Protein AF-A0A5B8TIH0-F1 (afdb_monomer_lite)

InterPro domains:
  IPR001672 Phosphoglucose isomerase (PGI) [PS51463] (1-122)
  IPR046348 SIS domain superfamily [SSF53697] (33-117)

pLDDT: mean 84.72, std 10.92, range [38.34, 97.69]

Secondary structur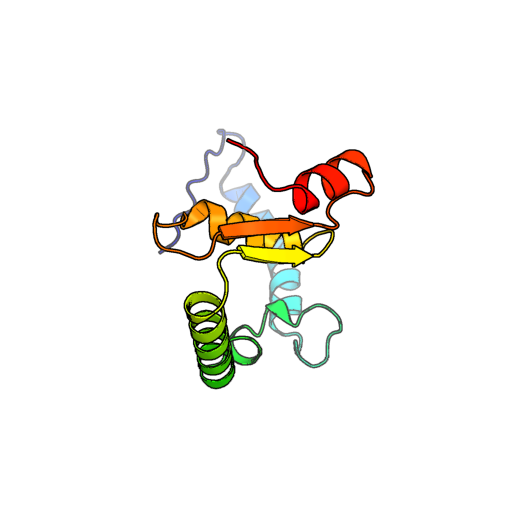e (DSSP, 8-state):
---------TTS-HHHHHHHHHHHHHHHHHHHHS-GGGSSS-GGG-HHHHT-HHHHHHHHHHHHHHHHH-SEEEEE--SHHHHHHHHHHHHH---TTS-EEEEESSS--HHHHHHHHH----

Radius of gyration: 21.69 Å; chains: 1; bounding box: 47×38×54 Å

Sequence (122 aa):
MLTVNLKTDSQFADTKFNTYQQTNLDSLHHVQAADPTNSADLGWLTVTEWADSMEQEHLKELAAKVQAYADVLVIIGVGGANQAARAVIEAFGQKHDQVQIIYAGTNLSPDYLSALTRGSSG

Organism: NCBI:txid1610

Structure (mmCIF, N/CA/C/O backbone):
data_AF-A0A5B8TIH0-F1
#
_entry.id   AF-A0A5B8TIH0-F1
#
loop_
_atom_site.group_PDB
_atom_site.id
_atom_site.type_symbol
_atom_site.label_atom_id
_atom_site.label_alt_id
_atom_site.label_comp_id
_atom_site.label_asym_id
_atom_site.label_entity_id
_atom_site.label_seq_id
_atom_site.pdbx_PDB_ins_code
_atom_site.Cartn_x
_atom_site.Cartn_y
_atom_site.Cartn_z
_atom_site.occupancy
_atom_site.B_iso_or_equiv
_atom_site.auth_seq_id
_atom_site.auth_comp_id
_atom_site.auth_asym_id
_atom_site.auth_atom_id
_atom_site.pdbx_PDB_model_num
ATOM 1 N N . MET A 1 1 ? -1.998 13.287 -16.057 1.00 64.19 1 MET A N 1
ATOM 2 C CA . MET A 1 1 ? -0.726 12.879 -16.689 1.00 64.19 1 MET A CA 1
ATOM 3 C C . MET A 1 1 ? 0.382 13.156 -15.689 1.00 64.19 1 MET A C 1
ATOM 5 O O . MET A 1 1 ? 0.430 14.273 -15.189 1.00 64.19 1 MET A O 1
ATOM 9 N N . LEU A 1 2 ? 1.181 12.152 -15.322 1.00 79.38 2 LEU A N 1
ATOM 10 C CA . LEU A 1 2 ? 2.345 12.360 -14.457 1.00 79.38 2 LEU A CA 1
ATOM 11 C C . LEU A 1 2 ? 3.427 13.078 -15.277 1.00 79.38 2 LEU A C 1
ATOM 13 O O . LEU A 1 2 ? 3.739 12.635 -16.380 1.00 79.38 2 LEU A O 1
ATOM 17 N N . THR A 1 3 ? 3.984 14.166 -14.750 1.00 84.94 3 THR A N 1
ATOM 18 C CA . THR A 1 3 ? 5.054 14.920 -15.417 1.00 84.94 3 THR A CA 1
ATOM 19 C C . THR A 1 3 ? 6.348 14.747 -14.640 1.00 84.94 3 THR A C 1
ATOM 21 O O . THR A 1 3 ? 6.413 15.085 -13.459 1.00 84.94 3 THR A O 1
ATOM 24 N N . VAL A 1 4 ? 7.385 14.244 -15.305 1.00 77.69 4 VAL A N 1
ATOM 25 C CA . VAL A 1 4 ? 8.727 14.127 -14.728 1.00 77.69 4 VAL A CA 1
ATOM 26 C C . VAL A 1 4 ? 9.552 15.324 -15.186 1.00 77.69 4 VAL A C 1
ATOM 28 O O . VAL A 1 4 ? 9.847 15.464 -16.368 1.00 77.69 4 VAL A O 1
ATOM 31 N N . ASN A 1 5 ? 9.923 16.191 -14.243 1.00 77.50 5 ASN A N 1
ATOM 32 C CA . ASN A 1 5 ? 10.796 17.333 -14.505 1.00 77.50 5 ASN A CA 1
ATOM 33 C C . ASN A 1 5 ? 12.218 16.987 -14.061 1.00 77.50 5 ASN A C 1
ATOM 35 O O . ASN A 1 5 ? 12.528 17.026 -12.868 1.00 77.50 5 ASN A O 1
ATOM 39 N N . LEU A 1 6 ? 13.080 16.634 -15.012 1.00 73.19 6 LEU A N 1
ATOM 40 C CA . LEU A 1 6 ? 14.478 16.333 -14.724 1.00 73.19 6 LEU A CA 1
ATOM 41 C C . LEU A 1 6 ? 15.251 17.640 -14.525 1.00 73.19 6 LEU A C 1
ATOM 43 O O . LEU A 1 6 ? 15.360 18.457 -15.435 1.00 73.19 6 LEU A O 1
ATOM 47 N N . LYS A 1 7 ? 15.814 17.834 -13.330 1.00 71.12 7 LYS A N 1
ATOM 48 C CA . LYS A 1 7 ? 16.843 18.854 -13.106 1.00 71.12 7 LYS A CA 1
ATOM 49 C C . LYS A 1 7 ? 18.191 18.252 -13.483 1.00 71.12 7 LYS A C 1
ATOM 51 O O . LYS A 1 7 ? 18.909 17.747 -12.626 1.00 71.12 7 LYS A O 1
ATOM 56 N N . THR A 1 8 ? 18.494 18.226 -14.774 1.00 66.62 8 THR A N 1
ATOM 57 C CA . THR A 1 8 ? 19.810 17.806 -15.258 1.00 66.62 8 THR A CA 1
ATOM 58 C C . THR A 1 8 ? 20.791 18.961 -15.104 1.00 66.62 8 THR A C 1
ATOM 60 O O . THR A 1 8 ? 20.568 20.035 -15.661 1.00 66.62 8 THR A O 1
ATOM 63 N N . ASP A 1 9 ? 21.897 18.743 -14.392 1.00 64.06 9 ASP A N 1
ATOM 64 C CA . ASP A 1 9 ? 23.079 19.585 -14.580 1.00 64.06 9 ASP A CA 1
ATOM 65 C C . ASP A 1 9 ? 23.560 19.453 -16.031 1.00 64.06 9 ASP A C 1
ATOM 67 O O . ASP A 1 9 ? 23.358 18.416 -16.670 1.00 64.06 9 ASP A O 1
ATOM 71 N N . SER A 1 10 ? 24.272 20.462 -16.535 1.00 59.69 10 SER A N 1
ATOM 72 C CA . SER A 1 10 ? 24.889 20.506 -17.877 1.00 59.69 10 SER A CA 1
ATOM 73 C C . SER A 1 10 ? 25.790 19.303 -18.228 1.00 59.69 10 SER A C 1
ATOM 75 O O . SER A 1 10 ? 26.277 19.188 -19.351 1.00 59.69 10 SER A O 1
ATOM 77 N N . GLN A 1 11 ? 26.010 18.388 -17.281 1.00 58.50 11 GLN A N 1
ATOM 78 C CA . GLN A 1 11 ? 26.765 17.144 -17.415 1.00 58.50 11 GLN A CA 1
ATOM 79 C C . GLN A 1 11 ? 25.944 15.951 -17.945 1.00 58.50 11 GLN A C 1
ATOM 81 O O . GLN A 1 11 ? 26.541 14.974 -18.429 1.00 58.50 11 GLN A O 1
ATOM 86 N N . PHE A 1 12 ? 24.608 16.013 -17.884 1.00 63.22 12 PHE A N 1
ATOM 87 C CA . PHE A 1 12 ? 23.702 15.016 -18.464 1.00 63.22 12 PHE A CA 1
ATOM 88 C C . PHE A 1 12 ? 23.271 15.470 -19.866 1.00 63.22 12 PHE A C 1
ATOM 90 O O . PHE A 1 12 ? 22.165 15.945 -20.084 1.00 63.22 12 PHE A O 1
ATOM 97 N N . ALA A 1 13 ? 24.199 15.385 -20.820 1.00 69.56 13 ALA A N 1
ATOM 98 C CA . ALA A 1 13 ? 23.908 15.668 -22.222 1.00 69.56 13 ALA A CA 1
ATOM 99 C C . ALA A 1 13 ? 22.892 14.653 -22.775 1.00 69.56 13 ALA A C 1
ATOM 101 O O . ALA A 1 13 ? 23.031 13.456 -22.504 1.00 69.56 13 ALA A O 1
ATOM 102 N N . ASP A 1 14 ? 21.949 15.106 -23.606 1.00 71.69 14 ASP A N 1
ATOM 103 C CA . ASP A 1 14 ? 20.929 14.268 -24.264 1.00 71.69 14 ASP A CA 1
ATOM 104 C C . ASP A 1 14 ? 21.530 13.012 -24.913 1.00 71.69 14 ASP A C 1
ATOM 106 O O . ASP A 1 14 ? 20.973 11.920 -24.835 1.00 71.69 14 ASP A O 1
ATOM 110 N N . THR A 1 15 ? 22.737 13.128 -25.473 1.00 76.12 15 THR A N 1
ATOM 111 C CA . THR A 1 15 ? 23.486 12.011 -26.062 1.00 76.12 15 THR A CA 1
ATOM 112 C C . THR A 1 15 ? 23.766 10.882 -25.065 1.00 76.12 15 THR A C 1
ATOM 114 O O . THR A 1 15 ? 23.645 9.717 -25.425 1.00 76.12 15 THR A O 1
ATOM 117 N N . LYS A 1 16 ? 24.112 11.188 -23.805 1.00 79.75 16 LYS A N 1
ATOM 118 C CA . LYS A 1 16 ? 24.366 10.161 -22.776 1.00 79.75 16 LYS A CA 1
ATOM 119 C C . LYS A 1 16 ? 23.082 9.437 -22.381 1.00 79.75 16 LYS A C 1
ATOM 121 O O . LYS A 1 16 ? 23.111 8.220 -22.214 1.00 79.75 16 LYS A O 1
ATOM 126 N N . PHE A 1 17 ? 21.976 10.171 -22.246 1.00 80.38 17 PHE A N 1
ATOM 127 C CA . PHE A 1 17 ? 20.667 9.585 -21.958 1.00 80.38 17 PHE A CA 1
ATOM 128 C C . PHE A 1 17 ? 20.203 8.688 -23.110 1.00 80.38 17 PHE A C 1
ATOM 130 O O . PHE A 1 17 ? 19.830 7.545 -22.870 1.00 80.38 17 PHE A O 1
ATOM 137 N N . ASN A 1 18 ? 20.326 9.155 -24.356 1.00 81.69 18 ASN A N 1
ATOM 138 C CA . ASN A 1 18 ? 19.958 8.383 -25.544 1.00 81.69 18 ASN A CA 1
ATOM 139 C C . ASN A 1 18 ? 20.774 7.088 -25.664 1.00 81.69 18 ASN A C 1
ATOM 141 O O . ASN A 1 18 ? 20.201 6.028 -25.905 1.00 81.69 18 ASN A O 1
ATOM 145 N N . THR A 1 19 ? 22.091 7.143 -25.436 1.00 85.56 19 THR A N 1
ATOM 146 C CA . THR A 1 19 ? 22.935 5.938 -25.416 1.00 85.56 19 THR A CA 1
ATOM 147 C C . THR A 1 19 ? 22.534 4.994 -24.283 1.00 85.56 19 THR A C 1
ATOM 149 O O . THR A 1 19 ? 22.410 3.794 -24.506 1.00 85.56 19 THR A O 1
ATOM 152 N N . TYR A 1 20 ? 22.289 5.510 -23.073 1.00 84.75 20 TYR A N 1
ATOM 153 C CA . TYR A 1 20 ? 21.830 4.688 -21.950 1.00 84.75 20 TYR A CA 1
ATOM 154 C C . TYR A 1 20 ? 20.489 4.012 -22.252 1.00 84.75 20 TYR A C 1
ATOM 156 O O . TYR A 1 20 ? 20.332 2.820 -21.990 1.00 84.75 20 TYR A O 1
ATOM 164 N N . GLN A 1 21 ? 19.543 4.751 -22.834 1.00 83.69 21 GLN A N 1
ATOM 165 C CA . GLN A 1 21 ? 18.251 4.220 -23.241 1.00 83.69 21 GLN A CA 1
ATOM 166 C C . GLN A 1 21 ? 18.434 3.094 -24.261 1.00 83.69 21 GLN A C 1
ATOM 168 O O . GLN A 1 21 ? 17.919 2.009 -24.030 1.00 83.69 21 GLN A O 1
ATOM 173 N N . GLN A 1 22 ? 19.202 3.308 -25.335 1.00 84.88 22 GLN A N 1
ATOM 174 C CA . GLN A 1 22 ? 19.435 2.283 -26.362 1.00 84.88 22 GLN A CA 1
ATOM 175 C C . GLN A 1 22 ? 20.053 1.003 -25.789 1.00 84.88 22 GLN A C 1
ATOM 177 O O . GLN A 1 22 ? 19.622 -0.086 -26.149 1.00 84.88 22 GLN A O 1
ATOM 182 N N . THR A 1 23 ? 21.007 1.118 -24.864 1.00 88.38 23 THR A N 1
ATOM 183 C CA . THR A 1 23 ? 21.673 -0.048 -24.263 1.00 88.38 23 THR A CA 1
ATOM 184 C C . THR A 1 23 ? 20.772 -0.845 -23.313 1.00 88.38 23 THR A C 1
ATOM 186 O O . THR A 1 23 ? 20.977 -2.043 -23.150 1.00 88.38 23 THR A O 1
ATOM 189 N N . ASN A 1 24 ? 19.796 -0.206 -22.656 1.00 89.75 24 ASN A N 1
ATOM 190 C CA . ASN A 1 24 ? 18.999 -0.840 -21.593 1.00 89.75 24 ASN A CA 1
ATOM 191 C C . ASN A 1 24 ? 17.537 -1.109 -21.978 1.00 89.75 24 ASN A C 1
ATOM 193 O O . ASN A 1 24 ? 16.818 -1.749 -21.209 1.00 89.75 24 ASN A O 1
ATOM 197 N N . LEU A 1 25 ? 17.087 -0.639 -23.145 1.00 89.38 25 LEU A N 1
ATOM 198 C CA . LEU A 1 25 ? 15.701 -0.800 -23.589 1.00 89.38 25 LEU A CA 1
ATOM 199 C C . LEU A 1 25 ? 15.310 -2.275 -23.730 1.00 89.38 25 LEU A C 1
ATOM 201 O O . LEU A 1 25 ? 14.195 -2.652 -23.381 1.00 89.38 25 LEU A O 1
ATOM 205 N N . ASP A 1 26 ? 16.246 -3.116 -24.167 1.00 89.62 26 ASP A N 1
ATOM 206 C CA . ASP A 1 26 ? 16.011 -4.551 -24.329 1.00 89.62 26 ASP A CA 1
ATOM 207 C C . ASP A 1 26 ? 15.664 -5.233 -23.000 1.00 89.62 26 ASP A C 1
ATOM 209 O O . ASP A 1 26 ? 14.768 -6.075 -22.955 1.00 89.62 26 ASP A O 1
ATOM 213 N N . SER A 1 27 ? 16.294 -4.820 -21.895 1.00 89.06 27 SER A N 1
ATOM 214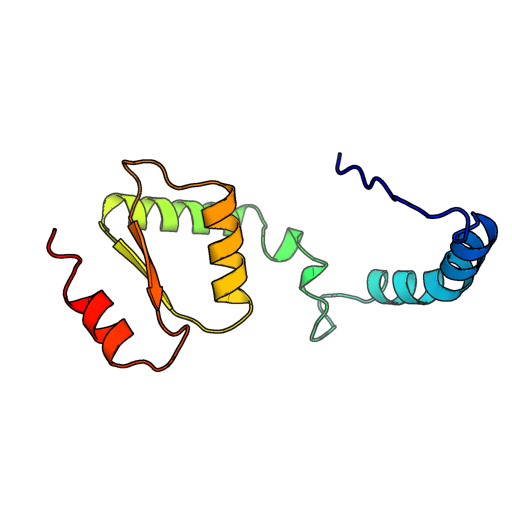 C CA . SER A 1 27 ? 15.974 -5.325 -20.554 1.00 89.06 27 SER A CA 1
ATOM 215 C C . SER A 1 27 ? 14.548 -4.964 -20.137 1.00 89.06 27 SER A C 1
ATOM 217 O O . SER A 1 27 ? 13.849 -5.784 -19.543 1.00 89.06 27 SER A O 1
ATOM 219 N N . LEU A 1 28 ? 14.094 -3.750 -20.470 1.00 87.62 28 LEU A N 1
ATOM 220 C CA . LEU A 1 28 ? 12.719 -3.326 -20.213 1.00 87.62 28 LEU A CA 1
ATOM 221 C C . LEU A 1 28 ? 11.730 -4.158 -21.038 1.00 87.62 28 LEU A C 1
ATOM 223 O O . LEU A 1 28 ? 10.774 -4.695 -20.481 1.00 87.62 28 LEU A O 1
ATOM 227 N N . HIS A 1 29 ? 11.980 -4.302 -22.341 1.00 88.62 29 HIS A N 1
ATOM 228 C CA . HIS A 1 29 ? 11.129 -5.100 -23.224 1.00 88.62 29 HIS A CA 1
ATOM 229 C C . HIS A 1 29 ? 11.066 -6.563 -22.788 1.00 88.62 29 HIS A C 1
ATOM 231 O O . HIS A 1 29 ? 9.998 -7.164 -22.837 1.00 88.62 29 HIS A O 1
ATOM 237 N N . HIS A 1 30 ? 12.179 -7.127 -22.317 1.00 88.19 30 HIS A N 1
ATOM 238 C CA . HIS A 1 30 ? 12.219 -8.490 -21.803 1.00 88.19 30 HIS A CA 1
ATOM 239 C C . HIS A 1 30 ? 11.273 -8.684 -20.611 1.00 88.19 30 HIS A C 1
ATOM 241 O O . HIS A 1 30 ? 10.488 -9.629 -20.603 1.00 88.19 30 HIS A O 1
ATOM 247 N N . VAL A 1 31 ? 11.295 -7.768 -19.637 1.00 88.19 31 VAL A N 1
ATOM 248 C CA . VAL A 1 31 ? 10.407 -7.829 -18.463 1.00 88.19 31 VAL A CA 1
ATOM 249 C C . VAL A 1 31 ? 8.944 -7.592 -18.848 1.00 88.19 31 VAL A C 1
ATOM 251 O O . VAL A 1 31 ? 8.064 -8.251 -18.311 1.00 88.19 31 VAL A O 1
ATOM 254 N N . GLN A 1 32 ? 8.672 -6.688 -19.791 1.00 85.56 32 GLN A N 1
ATOM 255 C CA . GLN A 1 32 ? 7.308 -6.392 -20.251 1.00 85.56 32 GLN A CA 1
ATOM 256 C C . GLN A 1 32 ? 6.696 -7.504 -21.112 1.00 85.56 32 GLN A C 1
ATOM 258 O O . GLN A 1 32 ? 5.478 -7.650 -21.136 1.00 85.56 32 GLN A O 1
ATOM 263 N N . ALA A 1 33 ? 7.525 -8.251 -21.843 1.00 85.50 33 ALA A N 1
ATOM 264 C CA . ALA A 1 33 ? 7.092 -9.373 -22.669 1.00 85.50 33 ALA A CA 1
ATOM 265 C C . ALA A 1 33 ? 6.988 -10.689 -21.884 1.00 85.50 33 ALA A C 1
ATOM 267 O O . ALA A 1 33 ? 6.397 -11.646 -22.385 1.00 85.50 33 ALA A O 1
ATOM 268 N N . ALA A 1 34 ? 7.581 -10.759 -20.688 1.00 82.44 34 ALA A N 1
ATOM 269 C CA . ALA A 1 34 ? 7.437 -11.909 -19.813 1.00 82.44 34 ALA A CA 1
ATOM 270 C C . ALA A 1 34 ? 5.968 -12.071 -19.407 1.00 82.44 34 ALA A C 1
ATOM 272 O O . ALA A 1 34 ? 5.295 -11.091 -19.096 1.00 82.44 34 ALA A O 1
ATOM 273 N N . ASP A 1 35 ? 5.483 -13.313 -19.395 1.00 79.19 35 ASP A N 1
ATOM 274 C CA . ASP A 1 35 ? 4.160 -13.627 -18.867 1.00 79.19 35 ASP A CA 1
ATOM 275 C C . ASP A 1 35 ? 4.170 -13.406 -17.345 1.00 79.19 35 ASP A C 1
ATOM 277 O O . ASP A 1 35 ? 4.841 -14.162 -16.627 1.00 79.19 35 ASP A O 1
ATOM 281 N N . PRO A 1 36 ? 3.447 -12.397 -16.825 1.00 71.19 36 PRO A N 1
ATOM 282 C CA . PRO A 1 36 ? 3.469 -12.096 -15.402 1.00 71.19 36 PRO A CA 1
ATOM 283 C C . PRO A 1 36 ? 2.901 -13.245 -14.566 1.00 71.19 36 PRO A C 1
ATOM 285 O O . PRO A 1 36 ? 3.346 -13.444 -13.438 1.00 71.19 36 PRO A O 1
ATOM 288 N N . THR A 1 37 ? 1.974 -14.026 -15.137 1.00 66.69 37 THR A N 1
ATOM 289 C CA . THR A 1 37 ? 1.278 -15.141 -14.471 1.00 66.69 37 THR A CA 1
ATOM 290 C C . THR A 1 37 ? 2.144 -16.398 -14.347 1.00 66.69 37 THR A C 1
ATOM 292 O O . THR A 1 37 ? 1.872 -17.267 -13.522 1.00 66.69 37 THR A O 1
ATOM 295 N N . ASN A 1 38 ? 3.230 -16.473 -15.123 1.00 68.38 38 ASN A N 1
ATOM 296 C CA . ASN A 1 38 ? 4.193 -17.577 -15.130 1.00 68.38 38 ASN A CA 1
ATOM 297 C C . ASN A 1 38 ? 5.558 -17.174 -14.532 1.00 68.38 38 ASN A C 1
ATOM 299 O O . ASN A 1 38 ? 6.550 -17.895 -14.636 1.00 68.38 38 ASN A O 1
ATOM 303 N N . SER A 1 39 ? 5.628 -15.999 -13.908 1.00 73.94 39 SER A N 1
ATOM 304 C CA . SER A 1 39 ? 6.815 -15.506 -13.213 1.00 73.94 39 SER A CA 1
ATOM 305 C C . SER A 1 39 ? 6.519 -15.386 -11.720 1.00 73.94 39 SER A C 1
ATOM 307 O O . SER A 1 39 ? 5.435 -14.956 -11.334 1.00 73.94 39 SER A O 1
ATOM 309 N N . ALA A 1 40 ? 7.479 -15.739 -10.866 1.00 75.69 40 ALA A N 1
ATOM 310 C CA . ALA A 1 40 ? 7.264 -15.697 -9.419 1.00 75.69 40 ALA A CA 1
ATOM 311 C C . ALA A 1 40 ? 7.077 -14.265 -8.872 1.00 75.69 40 ALA A C 1
ATOM 313 O O . ALA A 1 40 ? 6.405 -14.091 -7.860 1.00 75.69 40 ALA A O 1
ATOM 314 N N . ASP A 1 41 ? 7.626 -13.249 -9.556 1.00 84.56 41 ASP A N 1
ATOM 315 C CA . ASP A 1 41 ? 7.794 -11.900 -8.994 1.00 84.56 41 ASP A CA 1
ATOM 316 C C . ASP A 1 41 ? 7.284 -10.749 -9.890 1.00 84.56 41 ASP A C 1
ATOM 318 O O . ASP A 1 41 ? 7.423 -9.583 -9.514 1.00 84.56 41 ASP A O 1
ATOM 322 N N . LEU A 1 42 ? 6.692 -11.014 -11.067 1.00 88.81 42 LEU A N 1
ATOM 323 C CA . LEU A 1 42 ? 6.193 -9.946 -11.961 1.00 88.81 42 LEU A CA 1
ATOM 324 C C . LEU A 1 42 ? 4.681 -9.713 -11.885 1.00 88.81 42 LEU A C 1
ATOM 326 O O . LEU A 1 42 ? 4.163 -8.894 -12.641 1.00 88.81 42 LEU A O 1
ATOM 330 N N . GLY A 1 43 ? 3.970 -10.353 -10.952 1.00 84.75 43 GLY A N 1
ATOM 331 C CA . GLY A 1 43 ? 2.513 -10.203 -10.812 1.00 84.75 43 GLY A CA 1
ATOM 332 C C . GLY A 1 43 ? 2.032 -8.749 -10.661 1.00 84.75 43 GLY A C 1
ATOM 333 O O . GLY A 1 43 ? 0.920 -8.423 -11.065 1.00 84.75 43 GLY A O 1
ATOM 334 N N . TRP A 1 44 ? 2.889 -7.844 -10.172 1.00 86.38 44 TRP A N 1
ATOM 335 C CA . TRP A 1 44 ? 2.607 -6.406 -10.066 1.00 86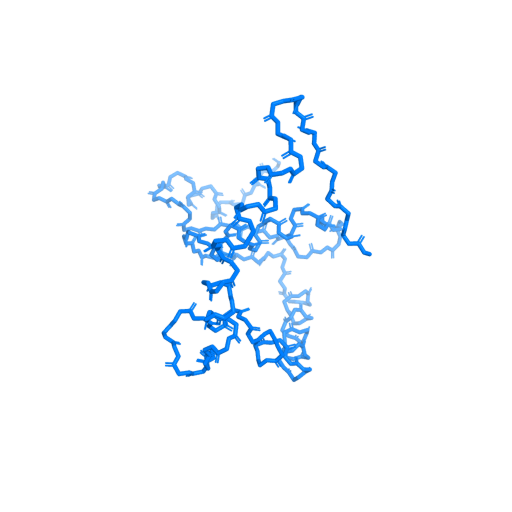.38 44 TRP A CA 1
ATOM 336 C C . TRP A 1 44 ? 2.398 -5.699 -11.419 1.00 86.38 44 TRP A C 1
ATOM 338 O O . TRP A 1 44 ? 1.843 -4.599 -11.442 1.00 86.38 44 TRP A O 1
ATOM 348 N N . LEU A 1 45 ? 2.811 -6.304 -12.541 1.00 86.94 45 LEU A N 1
ATOM 349 C CA . LEU A 1 45 ? 2.540 -5.793 -13.889 1.00 86.94 45 LEU A CA 1
ATOM 350 C C . LEU A 1 45 ? 1.071 -5.992 -14.305 1.00 86.94 45 LEU A C 1
ATOM 352 O O . LEU A 1 45 ? 0.559 -5.208 -15.106 1.00 86.94 45 LEU A O 1
ATOM 356 N N . THR A 1 46 ? 0.369 -6.978 -13.738 1.00 83.69 46 THR A N 1
ATOM 357 C CA . THR A 1 46 ? -1.019 -7.316 -14.102 1.00 83.69 46 THR A CA 1
ATOM 358 C C . THR A 1 46 ? -2.026 -6.690 -13.140 1.00 83.69 46 THR A C 1
ATOM 360 O O . THR A 1 46 ? -2.787 -7.369 -12.457 1.00 83.69 46 THR A O 1
ATOM 363 N N . VAL A 1 47 ? -2.074 -5.358 -13.084 1.00 82.56 47 VAL A N 1
ATOM 364 C CA . VAL A 1 47 ? -2.994 -4.639 -12.175 1.00 82.56 47 VAL A CA 1
ATOM 365 C C . VAL A 1 47 ? -4.464 -5.007 -12.421 1.00 82.56 47 VAL A C 1
ATOM 367 O O . VAL A 1 47 ? -5.252 -5.046 -11.484 1.00 82.56 47 VAL A O 1
ATOM 370 N N . THR A 1 48 ? -4.843 -5.314 -13.663 1.00 83.44 48 THR A N 1
ATOM 371 C CA . THR A 1 48 ? -6.220 -5.693 -14.018 1.00 83.44 48 THR A CA 1
ATOM 372 C C . THR A 1 48 ? -6.666 -7.032 -13.447 1.00 83.44 48 THR A C 1
ATOM 374 O O . THR A 1 48 ? -7.864 -7.254 -13.378 1.00 83.44 48 THR A O 1
ATOM 377 N N . GLU A 1 49 ? -5.740 -7.916 -13.078 1.00 81.50 49 GLU A N 1
ATOM 378 C CA . GLU A 1 49 ? -6.051 -9.201 -12.438 1.00 81.50 49 GLU A CA 1
ATOM 379 C C . GLU A 1 49 ? -6.278 -9.013 -10.935 1.00 81.50 49 GLU A C 1
ATOM 381 O O . GLU A 1 49 ? -7.248 -9.514 -10.382 1.00 81.50 49 GLU A O 1
ATOM 386 N N . TRP A 1 50 ? -5.421 -8.223 -10.283 1.00 82.19 50 TRP A N 1
ATOM 387 C CA . TRP A 1 50 ? -5.450 -8.039 -8.826 1.00 82.19 50 TRP A CA 1
ATOM 388 C C . TRP A 1 50 ? -6.367 -6.912 -8.345 1.00 82.19 50 TRP A C 1
ATOM 390 O O . TRP A 1 50 ? -6.671 -6.820 -7.160 1.00 82.19 50 TRP A O 1
ATOM 400 N N . ALA A 1 51 ? -6.776 -6.020 -9.244 1.00 86.12 51 ALA A N 1
ATOM 401 C CA . ALA A 1 51 ? -7.674 -4.907 -8.963 1.00 86.12 51 ALA A CA 1
ATOM 402 C C . ALA A 1 51 ? -8.795 -4.856 -10.004 1.00 86.12 51 ALA A C 1
ATOM 404 O O . ALA A 1 51 ? -9.138 -3.783 -10.514 1.00 86.12 51 ALA A O 1
ATOM 405 N N . ASP A 1 52 ? -9.354 -6.016 -10.346 1.00 91.56 52 ASP A N 1
ATOM 406 C CA . ASP A 1 52 ? -10.543 -6.081 -11.185 1.00 91.56 52 ASP A CA 1
ATOM 407 C C . ASP A 1 52 ? -11.769 -5.462 -10.481 1.00 91.56 52 ASP A C 1
ATOM 409 O O . ASP A 1 52 ? -11.730 -5.036 -9.322 1.00 91.56 52 ASP A O 1
ATOM 413 N N . SER A 1 53 ? -12.884 -5.357 -11.201 1.00 92.69 53 SER A N 1
ATOM 414 C CA . SER A 1 53 ? -14.102 -4.759 -10.653 1.00 92.69 53 SER A CA 1
ATOM 415 C C . SER A 1 53 ? -14.720 -5.568 -9.511 1.00 92.69 53 SER A C 1
ATOM 417 O O . SER A 1 53 ? -15.318 -4.965 -8.623 1.00 92.69 53 SER A O 1
ATOM 419 N N . MET A 1 54 ? -14.593 -6.897 -9.541 1.00 93.44 54 MET A N 1
ATOM 420 C CA . MET A 1 54 ? -15.163 -7.792 -8.534 1.00 93.44 54 MET A CA 1
ATOM 421 C C . MET A 1 54 ? -14.414 -7.640 -7.211 1.00 93.44 54 MET A C 1
ATOM 423 O O . MET A 1 54 ? -15.039 -7.428 -6.173 1.00 93.44 54 MET A O 1
ATOM 427 N N . GLU A 1 55 ? -13.084 -7.656 -7.255 1.00 92.75 55 GLU A N 1
ATOM 428 C CA . GLU A 1 55 ? -12.237 -7.463 -6.081 1.00 92.75 55 GLU A CA 1
ATOM 429 C C . GLU A 1 55 ? -12.401 -6.048 -5.516 1.00 92.75 55 GLU A C 1
ATOM 431 O O . GLU A 1 55 ? -12.545 -5.854 -4.309 1.00 92.75 55 GLU A O 1
ATOM 436 N N . GLN A 1 56 ? -12.489 -5.033 -6.381 1.00 93.44 56 GLN A N 1
ATOM 437 C CA . GLN A 1 56 ? -12.778 -3.669 -5.934 1.00 93.44 56 GLN A CA 1
ATOM 438 C C . GLN A 1 56 ? -14.137 -3.546 -5.235 1.00 93.44 56 GLN A C 1
ATOM 440 O O . GLN A 1 56 ? -14.256 -2.788 -4.269 1.00 93.44 56 GLN A O 1
ATOM 445 N N . GLU A 1 57 ? -15.174 -4.219 -5.733 1.00 96.44 57 GLU A N 1
ATOM 446 C CA . GLU A 1 57 ? -16.497 -4.223 -5.105 1.00 96.44 57 GLU A CA 1
ATOM 447 C C . GLU A 1 57 ? -16.453 -4.940 -3.753 1.00 96.44 57 GLU A C 1
ATOM 449 O O . GLU A 1 57 ? -16.886 -4.373 -2.747 1.00 96.44 57 GLU A O 1
ATOM 454 N N . HIS A 1 58 ? -15.804 -6.102 -3.694 1.00 95.75 58 HIS A N 1
ATOM 455 C CA . HIS A 1 58 ? -15.593 -6.848 -2.458 1.00 95.75 58 HIS A CA 1
ATOM 456 C C . HIS A 1 58 ? -14.877 -6.017 -1.377 1.00 95.75 58 HIS A C 1
ATOM 458 O O . HIS A 1 58 ? -15.348 -5.919 -0.237 1.00 95.75 58 HIS A O 1
ATOM 464 N N . LEU A 1 59 ? -13.778 -5.344 -1.733 1.00 95.31 59 LEU A N 1
ATOM 465 C CA . LEU A 1 59 ? -13.032 -4.477 -0.816 1.00 95.31 59 LEU A CA 1
ATOM 466 C C . LEU A 1 59 ? -13.861 -3.272 -0.347 1.00 95.31 59 LEU A C 1
ATOM 468 O O . LEU A 1 59 ? -13.763 -2.876 0.818 1.00 95.31 59 LEU A O 1
ATOM 472 N N . LYS A 1 60 ? -14.711 -2.701 -1.211 1.00 95.69 60 LYS A N 1
ATOM 473 C CA . LYS A 1 60 ? -15.631 -1.612 -0.830 1.00 95.69 60 LYS A CA 1
ATOM 474 C C . LYS A 1 60 ? -16.690 -2.084 0.161 1.00 95.69 60 LYS A C 1
ATOM 476 O O . LYS A 1 60 ? -16.973 -1.366 1.120 1.00 95.69 60 LYS A O 1
ATOM 481 N N . GLU A 1 61 ? -17.248 -3.277 -0.025 1.00 97.69 61 GLU A N 1
ATOM 482 C CA . GLU A 1 61 ? -18.205 -3.857 0.921 1.00 97.69 61 GLU A CA 1
ATOM 483 C C . GLU A 1 61 ? -17.572 -4.116 2.291 1.00 97.69 61 GLU A C 1
ATOM 485 O O . GLU A 1 61 ? -18.172 -3.809 3.324 1.00 97.69 61 GLU A O 1
ATOM 490 N N . LEU A 1 62 ? -16.349 -4.652 2.319 1.00 96.88 62 LEU A N 1
ATOM 491 C CA . LEU A 1 62 ? -15.596 -4.839 3.560 1.00 96.88 62 LEU A CA 1
ATOM 492 C C . LEU A 1 62 ? -15.305 -3.504 4.244 1.00 96.88 62 LEU A C 1
ATOM 494 O O . LEU A 1 62 ? -15.532 -3.377 5.447 1.00 96.88 62 LEU A O 1
ATOM 498 N N . ALA A 1 63 ? -14.873 -2.494 3.488 1.00 94.06 63 ALA A N 1
ATOM 499 C CA . ALA A 1 63 ? -14.644 -1.158 4.023 1.00 94.06 63 ALA A CA 1
ATOM 500 C C . ALA A 1 63 ? -15.927 -0.562 4.626 1.00 94.06 63 ALA A C 1
ATOM 502 O O . ALA A 1 63 ? -15.882 -0.024 5.730 1.00 94.06 63 ALA A O 1
ATOM 503 N N . ALA A 1 64 ? -17.076 -0.708 3.958 1.00 95.31 64 ALA A N 1
ATOM 504 C CA . ALA A 1 64 ? -18.365 -0.249 4.477 1.00 95.31 64 ALA A CA 1
ATOM 505 C C . ALA A 1 64 ? -18.754 -0.965 5.780 1.00 95.31 64 ALA A C 1
ATOM 507 O O . ALA A 1 64 ? -19.205 -0.317 6.723 1.00 95.31 64 ALA A O 1
ATOM 508 N N . LYS A 1 65 ? -18.526 -2.282 5.868 1.00 96.94 65 LYS A N 1
ATOM 509 C CA . LYS A 1 65 ? -18.740 -3.048 7.107 1.00 96.94 65 LYS A CA 1
ATOM 510 C C . LYS A 1 65 ? -17.833 -2.552 8.233 1.00 96.94 65 LYS A C 1
ATOM 512 O O . LYS A 1 65 ? -18.321 -2.308 9.329 1.00 96.94 65 LYS A O 1
ATOM 517 N N . VAL A 1 66 ? -16.540 -2.356 7.975 1.00 95.69 66 VAL A N 1
ATOM 518 C CA . VAL A 1 66 ? -15.603 -1.843 8.989 1.00 95.69 66 VAL A CA 1
ATOM 519 C C . VAL A 1 66 ? -16.041 -0.463 9.482 1.00 95.69 66 VAL A C 1
ATOM 521 O O . VAL A 1 66 ? -16.129 -0.261 10.685 1.00 95.69 66 VAL A O 1
ATOM 524 N N . GLN A 1 67 ? -16.401 0.452 8.580 1.00 93.44 67 GLN A N 1
ATOM 525 C CA . GLN A 1 67 ? -16.867 1.794 8.954 1.00 93.44 67 GLN A CA 1
ATOM 526 C C . GLN A 1 67 ? -18.180 1.774 9.755 1.00 93.44 67 GLN A C 1
ATOM 528 O O . GLN A 1 67 ? -18.396 2.644 10.589 1.00 93.44 67 GLN A O 1
ATOM 533 N N . ALA A 1 68 ? -19.065 0.803 9.510 1.00 95.06 68 ALA A N 1
ATOM 534 C CA . ALA A 1 68 ? -20.346 0.703 10.209 1.00 95.06 68 ALA A CA 1
ATOM 535 C C . ALA A 1 68 ? -20.234 0.116 11.626 1.00 95.06 68 ALA A C 1
ATOM 537 O O . ALA A 1 68 ? -21.103 0.379 12.457 1.00 95.06 68 ALA A O 1
ATOM 538 N N . TYR A 1 69 ? -19.213 -0.706 11.889 1.00 95.56 69 TYR A N 1
ATOM 539 C CA . TYR A 1 69 ? -19.138 -1.519 13.110 1.00 95.56 69 TYR A CA 1
ATOM 540 C C . TYR A 1 69 ? -17.880 -1.305 13.956 1.00 95.56 69 TYR A C 1
ATOM 542 O O . TYR A 1 69 ? -17.819 -1.850 15.058 1.00 95.56 69 TYR A O 1
ATOM 550 N N . ALA A 1 70 ? -16.877 -0.568 13.475 1.00 95.06 70 ALA A N 1
ATOM 551 C CA . ALA A 1 70 ? -15.620 -0.375 14.187 1.00 95.06 70 ALA A CA 1
ATOM 552 C C . ALA A 1 70 ? -15.327 1.105 14.443 1.00 95.06 70 ALA A C 1
ATOM 554 O O . ALA A 1 70 ? -15.366 1.922 13.527 1.00 95.06 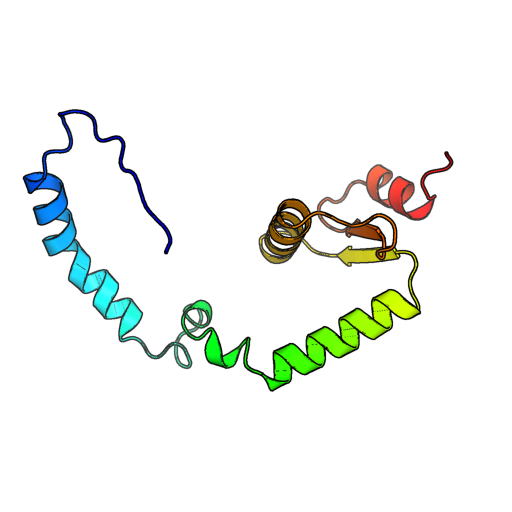70 ALA A O 1
ATOM 555 N N . ASP A 1 71 ? -14.925 1.414 15.676 1.00 92.50 71 ASP A N 1
ATOM 556 C CA . ASP A 1 71 ? -14.314 2.702 16.021 1.00 92.50 71 ASP A CA 1
ATOM 557 C C . ASP A 1 71 ? -12.840 2.754 15.582 1.00 92.50 71 ASP A C 1
ATOM 559 O O . ASP A 1 71 ? -12.317 3.804 15.209 1.00 92.50 71 ASP A O 1
ATOM 563 N N . VAL A 1 72 ? -12.167 1.594 15.591 1.00 93.19 72 VAL A N 1
ATOM 564 C CA . VAL A 1 72 ? -10.736 1.449 15.296 1.00 93.19 72 VAL A CA 1
ATOM 565 C C . VAL A 1 72 ? -10.479 0.247 14.381 1.00 93.19 72 VAL A C 1
ATOM 567 O O . VAL A 1 72 ? -10.961 -0.856 14.636 1.00 93.19 72 VAL A O 1
ATOM 570 N N . LEU A 1 73 ? -9.647 0.437 13.353 1.00 94.06 73 LEU A N 1
ATOM 571 C CA . LEU A 1 73 ? -9.081 -0.604 12.496 1.00 94.06 73 LEU A CA 1
ATOM 572 C C . LEU A 1 73 ? -7.575 -0.738 12.767 1.00 94.06 73 LEU A C 1
ATOM 574 O O . LEU A 1 73 ? -6.817 0.221 12.618 1.00 94.06 73 LEU A O 1
ATOM 578 N N . VAL A 1 74 ? -7.129 -1.945 13.121 1.00 93.19 74 VAL A N 1
ATOM 579 C CA . VAL A 1 74 ? -5.713 -2.243 13.387 1.00 93.19 74 VAL A CA 1
ATOM 580 C C . VAL A 1 74 ? -5.078 -2.939 12.185 1.00 93.19 74 VAL A C 1
ATOM 582 O O . VAL A 1 74 ? -5.442 -4.067 11.856 1.00 93.19 74 VAL A O 1
ATOM 585 N N . ILE A 1 75 ? -4.090 -2.304 11.558 1.00 93.50 75 ILE A N 1
ATOM 586 C CA . ILE A 1 75 ? -3.287 -2.903 10.485 1.00 93.50 75 ILE A CA 1
ATOM 587 C C . ILE A 1 75 ? -2.049 -3.557 11.103 1.00 93.50 75 ILE A C 1
ATOM 589 O O . ILE A 1 75 ? -1.152 -2.871 11.598 1.00 93.50 75 ILE A O 1
ATOM 593 N N . ILE A 1 76 ? -1.984 -4.889 11.060 1.00 92.56 76 ILE A N 1
ATOM 594 C CA . ILE A 1 76 ? -0.890 -5.676 11.644 1.00 92.56 76 ILE A CA 1
ATOM 595 C C . ILE A 1 76 ? 0.043 -6.164 10.536 1.00 92.56 76 ILE A C 1
ATOM 597 O O . ILE A 1 76 ? -0.376 -6.917 9.661 1.00 92.56 76 ILE A O 1
ATOM 601 N N . GLY A 1 77 ? 1.316 -5.770 10.575 1.00 89.75 77 GLY A N 1
ATOM 602 C CA . GLY A 1 77 ? 2.313 -6.294 9.640 1.00 89.75 77 GLY A CA 1
ATOM 603 C C . GLY A 1 77 ? 3.650 -5.560 9.662 1.00 89.75 77 GLY A C 1
ATOM 604 O O . GLY A 1 77 ? 3.754 -4.440 10.158 1.00 89.75 77 GLY A O 1
ATOM 605 N N . VAL A 1 78 ? 4.666 -6.195 9.075 1.00 90.06 78 VAL A N 1
ATOM 606 C CA . VAL A 1 78 ? 6.006 -5.629 8.849 1.00 90.06 78 VAL A CA 1
ATOM 607 C C . VAL A 1 78 ? 6.287 -5.465 7.358 1.00 90.06 78 VAL A C 1
ATOM 609 O O . VAL A 1 78 ? 5.769 -6.211 6.529 1.00 90.06 78 VAL A O 1
ATOM 612 N N . GLY A 1 79 ? 7.151 -4.510 7.012 1.00 87.75 79 GLY A N 1
ATOM 613 C CA . GLY A 1 79 ? 7.666 -4.354 5.651 1.00 87.75 79 GLY A CA 1
ATOM 614 C C . GLY A 1 79 ? 6.702 -3.661 4.683 1.00 87.75 79 GLY A C 1
ATOM 615 O O . GLY A 1 79 ? 5.928 -2.784 5.069 1.00 87.75 79 GLY A O 1
ATOM 616 N N . GLY A 1 80 ? 6.800 -4.030 3.401 1.00 88.06 80 GLY A N 1
ATOM 617 C CA . GLY A 1 80 ? 6.189 -3.297 2.288 1.00 88.06 80 GLY A CA 1
ATOM 618 C C . GLY A 1 80 ? 4.674 -3.126 2.398 1.00 88.06 80 GLY A C 1
ATOM 619 O O . GLY A 1 80 ? 4.181 -2.035 2.142 1.00 88.06 80 GLY A O 1
ATOM 620 N N . ALA A 1 81 ? 3.944 -4.148 2.852 1.00 84.69 81 ALA A N 1
ATOM 621 C CA . ALA A 1 81 ? 2.485 -4.083 2.969 1.00 84.69 81 ALA A CA 1
ATOM 622 C C . ALA A 1 81 ? 2.016 -3.019 3.980 1.00 84.69 81 ALA A C 1
ATOM 624 O O . ALA A 1 81 ? 1.118 -2.233 3.681 1.00 84.69 81 ALA A O 1
ATOM 625 N N . ASN A 1 82 ? 2.658 -2.945 5.154 1.00 89.12 82 ASN A N 1
ATOM 626 C CA . ASN A 1 82 ? 2.312 -1.960 6.184 1.00 89.12 82 ASN A CA 1
ATOM 627 C C . ASN A 1 82 ? 2.655 -0.534 5.723 1.00 89.12 82 ASN A C 1
ATOM 629 O O . ASN A 1 82 ? 1.827 0.370 5.819 1.00 89.12 82 ASN A O 1
ATOM 633 N N . GLN A 1 83 ? 3.844 -0.356 5.139 1.00 90.88 83 GLN A N 1
ATOM 634 C CA . GLN A 1 83 ? 4.311 0.951 4.676 1.00 90.88 83 GLN A CA 1
ATOM 635 C C . GLN A 1 83 ? 3.529 1.459 3.460 1.00 90.88 83 GLN A C 1
ATOM 637 O O . GLN A 1 83 ? 3.255 2.653 3.380 1.00 90.88 83 GLN A O 1
ATOM 642 N N . ALA A 1 84 ? 3.130 0.574 2.542 1.00 91.44 84 ALA A N 1
ATOM 643 C CA . ALA A 1 84 ? 2.303 0.935 1.395 1.00 91.44 84 ALA A CA 1
ATOM 644 C C . ALA A 1 84 ? 0.906 1.391 1.835 1.00 91.44 84 ALA A C 1
ATOM 646 O O . ALA A 1 84 ? 0.467 2.468 1.433 1.00 91.44 84 ALA A O 1
ATOM 647 N N . ALA A 1 85 ? 0.241 0.626 2.711 1.00 92.00 85 ALA A N 1
ATOM 648 C CA . ALA A 1 85 ? -1.053 1.018 3.267 1.00 92.00 85 ALA A CA 1
ATOM 649 C C . ALA A 1 85 ? -0.957 2.374 3.980 1.00 92.00 85 ALA A C 1
ATOM 651 O O . ALA A 1 85 ? -1.744 3.281 3.707 1.00 92.00 85 ALA A O 1
ATOM 652 N N . ARG A 1 86 ? 0.065 2.542 4.827 1.00 92.56 86 ARG A N 1
ATOM 653 C CA . ARG A 1 86 ? 0.309 3.782 5.562 1.00 92.56 86 ARG A CA 1
ATOM 654 C C . ARG A 1 86 ? 0.534 4.982 4.646 1.00 92.56 86 ARG A C 1
ATOM 656 O O . ARG A 1 86 ? -0.112 6.005 4.840 1.00 92.56 86 ARG A O 1
ATOM 663 N N . ALA A 1 87 ? 1.394 4.853 3.637 1.00 94.12 87 ALA A N 1
ATOM 664 C CA . ALA A 1 87 ? 1.694 5.938 2.704 1.00 94.12 87 ALA A CA 1
ATOM 665 C C . ALA A 1 87 ? 0.447 6.405 1.939 1.00 94.12 87 ALA A C 1
ATOM 667 O O . ALA A 1 87 ? 0.235 7.605 1.774 1.00 94.12 87 ALA A O 1
ATOM 668 N N . VAL A 1 88 ? -0.400 5.467 1.506 1.00 93.62 88 VAL A N 1
ATOM 669 C CA . VAL A 1 88 ? -1.654 5.782 0.808 1.00 93.62 88 VAL A CA 1
ATOM 670 C C . VAL A 1 88 ? -2.646 6.475 1.745 1.00 93.62 88 VAL A C 1
ATOM 672 O O . VAL A 1 88 ? -3.212 7.505 1.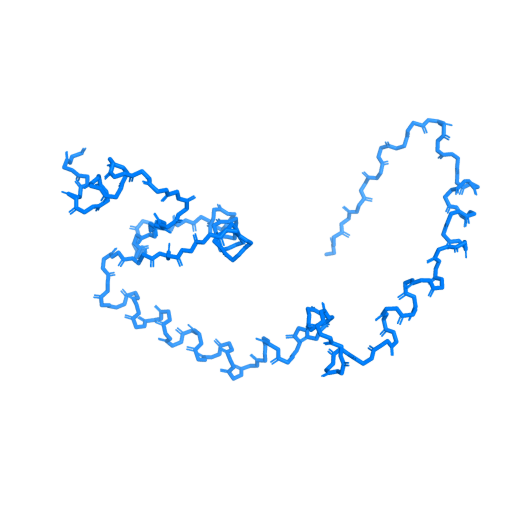380 1.00 93.62 88 VAL A O 1
ATOM 675 N N . ILE A 1 89 ? -2.833 5.950 2.958 1.00 92.44 89 ILE A N 1
ATOM 676 C CA . ILE A 1 89 ? -3.746 6.531 3.954 1.00 92.44 89 ILE A CA 1
ATOM 677 C C . ILE A 1 89 ? -3.299 7.944 4.349 1.00 92.44 89 ILE A C 1
ATOM 679 O O . ILE A 1 89 ? -4.124 8.855 4.385 1.00 92.44 89 ILE A O 1
ATOM 683 N N . GLU A 1 90 ? -2.005 8.154 4.600 1.00 91.50 90 GLU A N 1
ATOM 684 C CA . GLU A 1 90 ? -1.451 9.470 4.941 1.00 91.50 90 GLU A CA 1
ATOM 685 C C . GLU A 1 90 ? -1.580 10.469 3.779 1.00 91.50 90 GLU A C 1
ATOM 687 O O . GLU A 1 90 ? -1.906 11.632 4.013 1.00 91.50 90 GLU A O 1
ATOM 692 N N . ALA A 1 91 ? -1.387 10.028 2.530 1.00 94.25 91 ALA A N 1
ATOM 693 C CA . ALA A 1 91 ? -1.501 10.890 1.353 1.00 94.25 91 ALA A CA 1
ATOM 694 C C . ALA A 1 91 ? -2.939 11.368 1.089 1.00 94.25 91 ALA A C 1
ATOM 696 O O . ALA A 1 91 ? -3.135 12.511 0.674 1.00 94.25 91 ALA A O 1
ATOM 697 N N . PHE A 1 92 ? -3.941 10.513 1.318 1.00 89.94 92 PHE A N 1
ATOM 698 C CA . PHE A 1 92 ? -5.352 10.889 1.165 1.00 89.94 92 PHE A CA 1
ATOM 699 C C . PHE A 1 92 ? -5.931 11.590 2.402 1.00 89.94 92 PHE A C 1
ATOM 701 O O . PHE A 1 92 ? -6.884 12.361 2.269 1.00 89.94 92 PHE A O 1
ATOM 708 N N . GLY A 1 93 ? -5.338 11.362 3.576 1.00 85.25 93 GLY A N 1
ATOM 709 C CA . GLY A 1 93 ? -5.784 11.899 4.858 1.00 85.25 93 GLY A CA 1
ATOM 710 C C . GLY A 1 93 ? -7.060 11.229 5.382 1.00 85.25 93 GLY A C 1
ATOM 711 O O . GLY A 1 93 ? -7.899 10.747 4.620 1.00 85.25 93 GLY A O 1
ATOM 712 N N . GLN A 1 94 ? -7.225 11.217 6.708 1.00 82.81 94 GLN A N 1
ATOM 713 C CA . GLN A 1 94 ? -8.464 10.763 7.345 1.00 82.81 94 GLN A CA 1
ATOM 714 C C . GLN A 1 94 ? -9.407 11.942 7.607 1.00 82.81 94 GLN A C 1
ATOM 716 O O . GLN A 1 94 ? -8.983 13.018 8.031 1.00 82.81 94 GLN A O 1
ATOM 721 N N . LYS A 1 95 ? -10.703 11.736 7.363 1.00 81.69 95 LYS A N 1
ATOM 722 C CA . LYS A 1 95 ? -11.764 12.664 7.783 1.00 81.69 95 LYS A CA 1
ATOM 723 C C . LYS A 1 95 ? -12.149 12.385 9.236 1.00 81.69 95 LYS A C 1
ATOM 725 O O . LYS A 1 95 ? -11.998 11.267 9.709 1.00 81.69 95 LYS A O 1
ATOM 730 N N . HIS A 1 96 ? -12.695 13.398 9.907 1.00 71.88 96 HIS A N 1
ATOM 731 C CA . HIS A 1 96 ? -13.017 13.350 11.337 1.00 71.88 96 HIS A CA 1
ATOM 732 C C . HIS A 1 96 ? -14.014 12.236 11.724 1.00 71.88 96 HIS A C 1
ATOM 734 O O . HIS A 1 96 ? -13.958 11.741 12.842 1.00 71.88 96 HIS A O 1
ATOM 740 N N . ASP A 1 97 ? -14.875 11.807 10.794 1.00 80.50 97 ASP A N 1
ATOM 741 C CA . ASP A 1 97 ? -15.919 10.795 11.035 1.00 80.50 97 ASP A CA 1
ATOM 742 C C . ASP A 1 97 ? -15.572 9.412 10.447 1.00 80.50 97 ASP A C 1
ATOM 744 O O . ASP A 1 97 ? -16.458 8.614 10.149 1.00 80.50 97 ASP A O 1
ATOM 748 N N . GLN A 1 98 ? -14.290 9.139 10.189 1.00 87.25 98 GLN A N 1
ATOM 749 C CA . GLN A 1 98 ? -13.831 7.833 9.704 1.00 87.25 98 GLN A CA 1
ATOM 750 C C . GLN A 1 98 ? -13.278 6.978 10.841 1.00 87.25 98 GLN A C 1
ATOM 752 O O . GLN A 1 98 ? -12.698 7.505 11.787 1.00 87.25 98 GLN A O 1
ATOM 757 N N . VAL A 1 99 ? -13.376 5.653 10.681 1.00 93.06 99 VAL A N 1
ATOM 758 C CA . VAL A 1 99 ? -12.698 4.675 11.543 1.00 93.06 99 VAL A CA 1
ATOM 759 C C . VAL A 1 99 ? -11.235 5.071 11.773 1.00 93.06 99 VAL A C 1
ATOM 761 O O . VAL A 1 99 ? -10.488 5.357 10.826 1.00 93.06 99 VAL A O 1
ATOM 764 N N . GLN A 1 100 ? -10.810 5.083 13.034 1.00 92.19 100 GLN A N 1
ATOM 765 C CA . GLN A 1 100 ? -9.429 5.385 13.383 1.00 92.19 100 GLN A CA 1
ATOM 766 C C . GLN A 1 100 ? -8.532 4.243 12.904 1.00 92.19 100 GLN A C 1
ATOM 768 O O . GLN A 1 100 ? -8.781 3.082 13.221 1.00 92.19 100 GLN A O 1
ATOM 773 N N . ILE A 1 101 ? -7.466 4.546 12.164 1.00 92.75 101 ILE A N 1
ATOM 774 C CA . ILE A 1 101 ? -6.517 3.518 11.719 1.00 92.75 101 ILE A CA 1
ATOM 775 C C . ILE A 1 101 ? -5.270 3.562 12.600 1.00 92.75 101 ILE A C 1
ATOM 777 O O . ILE A 1 101 ? -4.610 4.596 12.708 1.00 92.75 101 ILE A O 1
ATOM 781 N N . ILE A 1 102 ? -4.923 2.425 13.205 1.00 91.94 102 ILE A N 1
ATOM 782 C CA . ILE A 1 102 ? -3.684 2.249 13.972 1.00 91.94 102 ILE A CA 1
ATOM 783 C C . ILE A 1 102 ? -2.871 1.080 13.418 1.00 91.94 102 ILE A C 1
ATOM 785 O O . ILE A 1 102 ? -3.404 0.162 12.798 1.00 91.94 102 ILE A O 1
ATOM 789 N N . TYR A 1 103 ? -1.562 1.112 13.643 1.00 92.19 103 TYR A N 1
ATOM 790 C CA . TYR A 1 103 ? -0.626 0.137 13.091 1.00 92.19 103 TYR A CA 1
ATOM 791 C C . TYR A 1 103 ? -0.012 -0.686 14.219 1.00 92.19 103 TYR A C 1
ATOM 793 O O . TYR A 1 103 ? 0.351 -0.152 15.260 1.00 92.19 103 TYR A O 1
ATOM 801 N N . ALA A 1 104 ? 0.133 -1.987 14.008 1.00 91.12 104 ALA A N 1
ATOM 802 C CA . ALA A 1 104 ? 0.781 -2.899 14.940 1.00 91.12 104 ALA A CA 1
ATOM 803 C C . ALA A 1 104 ? 1.731 -3.845 14.200 1.00 91.12 104 ALA A C 1
ATOM 805 O O . ALA A 1 104 ? 1.709 -3.968 12.975 1.00 91.12 104 ALA A O 1
ATOM 806 N N . GLY A 1 105 ? 2.607 -4.501 14.957 1.00 87.19 105 GLY A N 1
ATOM 807 C CA . GLY A 1 105 ? 3.582 -5.444 14.414 1.00 87.19 105 GLY A CA 1
ATOM 808 C C . GLY A 1 105 ? 4.784 -4.801 13.722 1.00 87.19 105 GLY A C 1
ATOM 809 O O . GLY A 1 105 ? 5.702 -5.524 13.380 1.00 87.19 105 GLY A O 1
ATOM 810 N N . THR A 1 106 ? 4.848 -3.472 13.578 1.00 83.94 106 THR A N 1
ATOM 811 C CA . THR A 1 106 ? 5.973 -2.759 12.935 1.00 83.94 106 THR A CA 1
ATOM 812 C C . THR A 1 106 ? 7.294 -2.862 13.706 1.00 83.94 106 THR A C 1
ATOM 814 O O . THR A 1 106 ? 8.363 -2.642 13.140 1.00 83.94 106 THR A O 1
ATOM 817 N N . ASN A 1 107 ? 7.230 -3.190 14.998 1.00 85.31 107 ASN A N 1
ATOM 818 C CA . ASN A 1 107 ? 8.362 -3.453 15.881 1.00 85.31 107 ASN A CA 1
ATOM 819 C C . ASN A 1 107 ? 7.942 -4.425 17.005 1.00 85.31 107 ASN A C 1
ATOM 821 O O . ASN A 1 107 ? 6.758 -4.719 17.169 1.00 85.31 107 ASN A O 1
ATOM 825 N N . LEU A 1 108 ? 8.916 -4.910 17.785 1.00 87.25 108 LEU A N 1
ATOM 826 C CA . LEU A 1 108 ? 8.703 -5.829 18.915 1.00 87.25 108 LEU A CA 1
ATOM 827 C C . LEU A 1 108 ? 8.693 -5.122 20.282 1.00 87.25 108 LEU A C 1
ATOM 829 O O . LEU A 1 108 ? 8.957 -5.760 21.298 1.00 87.25 108 LEU A O 1
ATOM 833 N N . SER A 1 109 ? 8.437 -3.811 20.330 1.00 91.38 109 SER A N 1
ATOM 834 C CA . SER A 1 109 ? 8.429 -3.061 21.589 1.00 91.38 109 SER A CA 1
ATOM 835 C C . SER A 1 109 ? 7.208 -3.435 22.441 1.00 91.38 109 SER A C 1
ATOM 837 O O . SER A 1 109 ? 6.071 -3.171 22.028 1.00 91.38 109 SER A O 1
ATOM 839 N N . PRO A 1 110 ? 7.407 -3.993 23.651 1.00 88.62 110 PRO A N 1
ATOM 840 C CA . PRO A 1 110 ? 6.309 -4.265 24.575 1.00 88.62 110 PRO A CA 1
ATOM 841 C C . PRO A 1 110 ? 5.603 -2.981 25.018 1.00 88.62 110 PRO A C 1
ATOM 843 O O . PRO A 1 110 ? 4.384 -2.976 25.178 1.00 88.62 110 PRO A O 1
ATOM 846 N N . ASP A 1 111 ? 6.348 -1.881 25.160 1.00 91.19 111 ASP A N 1
ATOM 847 C CA . ASP A 1 111 ? 5.803 -0.582 25.559 1.00 91.19 111 ASP A CA 1
ATOM 848 C C . ASP A 1 111 ? 4.858 -0.022 24.496 1.00 91.19 111 ASP A C 1
ATOM 850 O O . ASP A 1 111 ? 3.783 0.479 24.823 1.00 91.19 111 ASP A O 1
ATOM 854 N N . TYR A 1 112 ? 5.218 -0.165 23.216 1.00 90.62 112 TYR A N 1
ATOM 855 C CA . TYR A 1 112 ? 4.373 0.266 22.103 1.00 90.62 112 TYR A CA 1
ATOM 856 C C . TYR A 1 112 ? 3.064 -0.529 22.048 1.00 90.62 112 TYR A C 1
ATOM 858 O O . TYR A 1 112 ? 1.985 0.057 21.987 1.00 90.62 112 TYR A O 1
ATOM 866 N N . LEU A 1 113 ? 3.143 -1.860 22.133 1.00 88.69 113 LEU A N 1
ATOM 867 C CA . LEU A 1 113 ? 1.956 -2.722 22.169 1.00 88.69 113 LEU A CA 1
ATOM 868 C C . LEU A 1 113 ? 1.072 -2.414 23.383 1.00 88.69 113 LEU A C 1
ATOM 870 O O . LEU A 1 113 ? -0.147 -2.305 23.257 1.00 88.69 113 LEU A O 1
ATOM 874 N N . SER A 1 114 ? 1.686 -2.212 24.547 1.00 89.00 114 SER A N 1
ATOM 875 C CA . SER A 1 114 ? 0.988 -1.824 25.772 1.00 89.00 114 SER A CA 1
ATOM 876 C C . SER A 1 114 ? 0.250 -0.494 25.594 1.00 89.00 114 SER A C 1
ATOM 878 O O . SER A 1 114 ? -0.934 -0.407 25.921 1.00 89.00 114 SER A O 1
ATOM 880 N N . ALA A 1 115 ? 0.893 0.514 24.996 1.00 88.56 115 ALA A N 1
ATOM 881 C CA . ALA A 1 115 ? 0.269 1.804 24.708 1.00 88.56 115 ALA A CA 1
ATOM 882 C C . ALA A 1 115 ? -0.937 1.680 23.760 1.00 88.56 115 ALA A C 1
ATOM 884 O O . ALA A 1 115 ? -1.967 2.299 24.017 1.00 88.56 115 ALA A O 1
ATOM 885 N N . LEU A 1 116 ? -0.854 0.837 22.722 1.00 88.75 116 LEU A N 1
ATOM 886 C CA . LEU A 1 116 ? -1.975 0.591 21.802 1.00 88.75 116 LEU A CA 1
ATOM 887 C C . LEU A 1 116 ? -3.190 -0.018 22.516 1.00 88.75 116 LEU A C 1
ATOM 889 O O . LEU A 1 116 ? -4.323 0.365 22.239 1.00 88.75 116 LEU A O 1
ATOM 893 N N . THR A 1 117 ? -2.966 -0.949 23.448 1.00 84.88 117 THR A N 1
ATOM 894 C CA . THR A 1 117 ? -4.061 -1.639 24.160 1.00 84.88 117 THR A CA 1
ATOM 895 C C . THR A 1 117 ? -4.707 -0.816 25.270 1.00 84.88 117 THR A C 1
ATOM 897 O O . THR A 1 117 ? -5.851 -1.078 25.633 1.00 84.88 117 THR A O 1
ATOM 900 N N . ARG A 1 118 ? -3.998 0.170 25.828 1.00 81.31 118 ARG A N 1
ATOM 901 C CA . ARG A 1 118 ? -4.511 0.994 26.934 1.00 81.31 118 ARG A CA 1
ATOM 902 C C . ARG A 1 118 ? -5.452 2.109 26.475 1.00 81.31 118 ARG A C 1
ATOM 904 O O . ARG A 1 118 ? -6.130 2.684 27.320 1.00 81.31 118 ARG A O 1
ATOM 911 N N . GLY A 1 119 ? -5.510 2.381 25.168 1.00 63.78 119 GLY A N 1
ATOM 912 C CA . GLY A 1 119 ? -6.210 3.535 24.608 1.00 63.78 119 GLY A CA 1
ATOM 913 C C . GLY A 1 119 ? -5.530 4.847 25.012 1.00 63.78 119 GLY A C 1
ATOM 914 O O . GLY A 1 119 ? -5.012 4.989 26.122 1.00 63.78 119 GLY A O 1
ATOM 915 N N . SER A 1 120 ? -5.507 5.838 24.121 1.00 52.44 120 SER A N 1
ATOM 916 C CA . SER A 1 120 ? -5.117 7.196 24.506 1.00 52.44 120 SER A CA 1
ATOM 917 C C . SER A 1 120 ? -6.123 7.716 25.535 1.00 52.44 120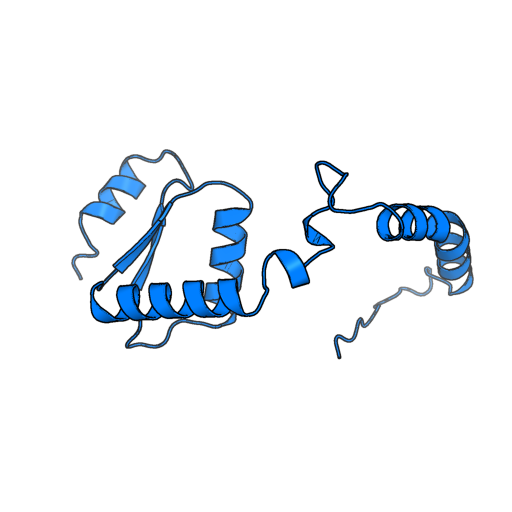 SER A C 1
ATOM 919 O O . SER A 1 120 ? -7.241 8.098 25.196 1.00 52.44 120 SER A O 1
ATOM 921 N N . SER A 1 121 ? -5.746 7.670 26.810 1.00 41.38 121 SER A N 1
ATOM 922 C CA . SER A 1 121 ? -6.485 8.319 27.885 1.00 41.38 121 SER A CA 1
ATOM 923 C C . SER A 1 121 ? -6.195 9.820 27.812 1.00 41.38 121 SER A C 1
ATOM 925 O O . SER A 1 121 ? -5.264 10.276 28.468 1.00 41.38 121 SER A O 1
ATOM 927 N N . GLY A 1 122 ? -6.976 10.555 27.013 1.00 38.34 122 GLY A N 1
ATOM 928 C CA . GLY A 1 122 ? -6.938 12.025 26.937 1.00 38.34 122 GLY A CA 1
ATOM 929 C C . GLY A 1 122 ? -5.967 12.597 25.917 1.00 38.34 122 GLY A C 1
ATOM 930 O O . GLY A 1 122 ? -4.748 12.363 26.061 1.00 38.34 122 GLY A O 1
#

Foldseek 3Di:
DDDDDDPDDPVPDPVNVVVVCVVCVVVVVVLVPDDLVPDPPNVVVPCCVVPPPVVVVVVVVVLVVCLVPALADEAEDEDDVQVVVVVVCVVVDDDPSGRHYHYYNNDDDPVVVVDVVVPPPD